Protein AF-A0A661IN52-F1 (afdb_monomer_lite)

pLDDT: mean 90.5, std 8.66, range [50.91, 97.56]

Radius of gyration: 16.14 Å; chains: 1; bounding box: 36×27×52 Å

Foldseek 3Di:
DALVLLVQLLVPDDPVQQPQFQADDPNDTDGSVRLSVCLVVVHPVNVVSVVCLLVLHRYPDPVSLLVSLLRRLVVVLVPDDQDQDDWDPDVVIDTDGSVRLNVCLVVVPPSNVVSSVVSSVVSSVSSVSSVD

Structure (mmCIF, N/CA/C/O backbone):
data_AF-A0A661IN52-F1
#
_entry.id   AF-A0A661IN52-F1
#
loop_
_atom_site.group_PDB
_atom_site.id
_atom_site.type_symbol
_atom_site.label_atom_id
_atom_site.label_alt_id
_atom_site.label_comp_id
_atom_site.label_asym_id
_atom_site.label_entity_id
_atom_site.label_seq_id
_atom_site.pdbx_PDB_ins_code
_atom_site.Cartn_x
_atom_site.Cartn_y
_atom_site.Cartn_z
_atom_site.occupancy
_atom_site.B_iso_or_equiv
_atom_site.auth_seq_id
_atom_site.auth_comp_id
_atom_site.auth_asym_id
_atom_site.auth_atom_id
_atom_site.pdbx_PDB_model_num
ATOM 1 N N . MET A 1 1 ? -17.841 1.214 15.639 1.00 50.91 1 MET A N 1
ATOM 2 C CA . MET A 1 1 ? -17.750 -0.081 14.926 1.00 50.91 1 MET A CA 1
ATOM 3 C C . MET A 1 1 ? -16.583 -0.861 15.519 1.00 50.91 1 MET A C 1
ATOM 5 O O . MET A 1 1 ? -15.685 -0.234 16.068 1.00 50.91 1 MET A O 1
ATOM 9 N N . THR A 1 2 ? -16.652 -2.191 15.578 1.00 66.69 2 THR A N 1
ATOM 10 C CA . THR A 1 2 ? -15.882 -2.996 16.547 1.00 66.69 2 THR A CA 1
ATOM 11 C C . THR A 1 2 ? -14.591 -3.578 15.970 1.00 66.69 2 THR A C 1
ATOM 13 O O . THR A 1 2 ? -14.518 -3.898 14.786 1.00 66.69 2 THR A O 1
ATOM 16 N N . LEU A 1 3 ? -13.602 -3.805 16.845 1.00 80.31 3 LEU A N 1
ATOM 17 C CA . LEU A 1 3 ? -12.377 -4.597 16.629 1.00 80.31 3 LEU A CA 1
ATOM 18 C C . LEU A 1 3 ? -12.586 -5.846 15.741 1.00 80.31 3 LEU A C 1
ATOM 20 O O . LEU A 1 3 ? -11.705 -6.237 14.977 1.00 80.31 3 LEU A O 1
ATOM 24 N N . THR A 1 4 ? -13.773 -6.452 15.811 1.00 87.88 4 THR A N 1
ATOM 25 C CA . THR A 1 4 ? -14.215 -7.587 14.995 1.00 87.88 4 THR A CA 1
ATOM 26 C C . THR A 1 4 ? -14.097 -7.348 13.485 1.00 87.88 4 THR A C 1
ATOM 28 O O . THR A 1 4 ? -13.721 -8.271 12.764 1.00 87.88 4 THR A O 1
ATOM 31 N N . VAL A 1 5 ? -14.380 -6.134 12.993 1.00 89.56 5 VAL A N 1
ATOM 32 C CA . VAL A 1 5 ? -14.278 -5.786 11.562 1.00 89.56 5 VAL A CA 1
ATOM 33 C C . VAL A 1 5 ? -12.822 -5.831 11.109 1.00 89.56 5 VAL A C 1
ATOM 35 O O . VAL A 1 5 ? -12.501 -6.519 10.143 1.00 89.56 5 VAL A O 1
ATOM 38 N N . ILE A 1 6 ? -11.928 -5.170 11.849 1.00 93.12 6 ILE A N 1
ATOM 39 C CA . ILE A 1 6 ? -10.493 -5.129 11.538 1.00 93.12 6 ILE A CA 1
ATOM 40 C C . ILE A 1 6 ? -9.867 -6.519 11.634 1.00 93.12 6 ILE A C 1
ATOM 42 O O . ILE A 1 6 ? -9.076 -6.888 10.769 1.00 93.12 6 ILE A O 1
ATOM 46 N N . ARG A 1 7 ? -10.263 -7.327 12.624 1.00 94.38 7 ARG A N 1
ATOM 47 C CA . ARG A 1 7 ? -9.798 -8.715 12.740 1.00 94.38 7 ARG A CA 1
ATOM 48 C C . ARG A 1 7 ? -10.219 -9.554 11.532 1.00 94.38 7 ARG A C 1
ATOM 50 O O . ARG A 1 7 ? -9.374 -10.173 10.898 1.00 94.38 7 ARG A O 1
ATOM 57 N N . ARG A 1 8 ? -11.501 -9.506 11.154 1.00 93.56 8 ARG A N 1
ATOM 58 C CA . ARG A 1 8 ? -12.016 -10.229 9.980 1.00 93.56 8 ARG A CA 1
ATOM 59 C C . ARG A 1 8 ? -11.349 -9.769 8.684 1.00 93.56 8 ARG A C 1
ATOM 61 O O . ARG A 1 8 ? -11.037 -10.595 7.832 1.00 93.56 8 ARG A O 1
ATOM 68 N N . TRP A 1 9 ? -11.153 -8.462 8.524 1.00 94.81 9 TRP A N 1
ATOM 69 C CA . TRP A 1 9 ? -10.428 -7.898 7.391 1.00 94.81 9 TRP A CA 1
ATOM 70 C C . TRP A 1 9 ? -8.999 -8.443 7.329 1.00 94.81 9 TRP A C 1
ATOM 72 O O . TRP A 1 9 ? -8.614 -8.990 6.299 1.00 94.81 9 TRP A O 1
ATOM 82 N N . PHE A 1 10 ? -8.256 -8.373 8.436 1.00 96.25 10 PHE A N 1
ATOM 83 C CA . PHE A 1 10 ? -6.888 -8.879 8.532 1.00 96.25 10 PHE A CA 1
ATOM 84 C C . PHE A 1 10 ? -6.792 -10.370 8.184 1.00 96.25 10 PHE A C 1
ATOM 86 O O . PHE A 1 10 ? -5.910 -10.770 7.424 1.00 96.25 10 PHE A O 1
ATOM 93 N N . ASP A 1 11 ? -7.719 -11.186 8.685 1.00 95.81 11 ASP A N 1
ATOM 94 C CA . ASP A 1 11 ? -7.729 -12.633 8.450 1.00 95.81 11 ASP A CA 1
ATOM 95 C C . ASP A 1 11 ? -7.962 -12.993 6.973 1.00 95.81 11 ASP A C 1
ATOM 97 O O . ASP A 1 11 ? -7.453 -14.009 6.500 1.00 95.81 11 ASP A O 1
ATOM 101 N N . ARG A 1 12 ? -8.673 -12.140 6.221 1.00 94.94 12 ARG A N 1
ATOM 102 C CA . ARG A 1 12 ? -8.930 -12.312 4.780 1.00 94.94 12 ARG A CA 1
ATOM 103 C C . ARG A 1 12 ? -7.770 -11.878 3.885 1.00 94.94 12 ARG A C 1
ATOM 105 O O . ARG A 1 12 ? -7.788 -12.183 2.693 1.00 94.94 12 ARG A O 1
ATOM 112 N N . LEU A 1 13 ? -6.794 -11.141 4.412 1.00 95.75 13 LEU A N 1
ATOM 113 C CA . LEU A 1 13 ? -5.662 -10.687 3.613 1.00 95.75 13 LEU A CA 1
ATOM 114 C C . LEU A 1 13 ? -4.724 -11.856 3.276 1.00 95.75 13 LEU A C 1
ATOM 116 O O . LEU A 1 13 ? -4.440 -12.688 4.145 1.00 95.75 13 LEU A O 1
ATOM 120 N N . PRO A 1 14 ? -4.163 -11.893 2.053 1.00 95.31 14 PRO A N 1
ATOM 121 C CA . PRO A 1 14 ? -3.046 -12.776 1.743 1.00 95.31 14 PRO A CA 1
ATOM 122 C C . PRO A 1 14 ? -1.892 -12.555 2.725 1.00 95.31 14 PRO A C 1
ATOM 124 O O . PRO A 1 14 ? -1.631 -11.425 3.138 1.00 95.31 14 PRO A O 1
ATOM 127 N N . ASN A 1 15 ? -1.156 -13.616 3.069 1.00 93.88 15 ASN A N 1
ATOM 128 C CA . ASN A 1 15 ? -0.084 -13.522 4.068 1.00 93.88 15 ASN A CA 1
ATOM 129 C C . ASN A 1 15 ? 0.975 -12.474 3.713 1.00 93.88 15 ASN A C 1
ATOM 131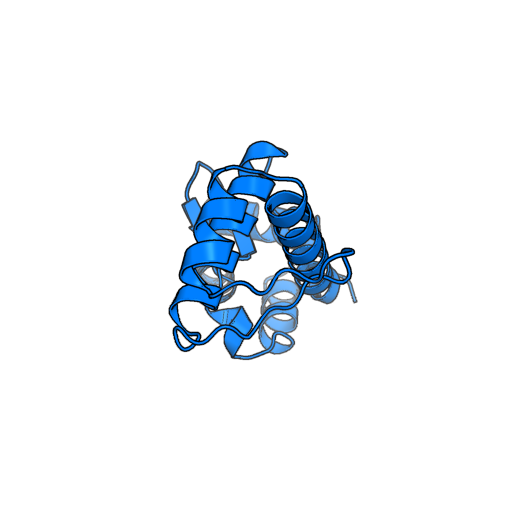 O O . ASN A 1 15 ? 1.431 -11.762 4.600 1.00 93.88 15 ASN A O 1
ATOM 135 N N . ILE A 1 16 ? 1.305 -12.326 2.426 1.00 92.56 16 ILE A N 1
ATOM 136 C CA . ILE A 1 16 ? 2.263 -11.312 1.979 1.00 92.56 16 ILE A CA 1
ATOM 137 C C . ILE A 1 16 ? 1.764 -9.880 2.215 1.00 92.56 16 ILE A C 1
ATOM 139 O O . ILE A 1 16 ? 2.564 -9.011 2.535 1.00 92.56 16 ILE A O 1
ATOM 143 N N . GLU A 1 17 ? 0.453 -9.632 2.134 1.00 96.06 17 GLU A N 1
ATOM 144 C CA . GLU A 1 17 ? -0.122 -8.294 2.317 1.00 96.06 17 GLU A CA 1
ATOM 145 C C . GLU A 1 17 ? -0.209 -7.881 3.786 1.00 96.06 17 GLU A C 1
ATOM 147 O O . GLU A 1 17 ? -0.185 -6.691 4.087 1.00 96.06 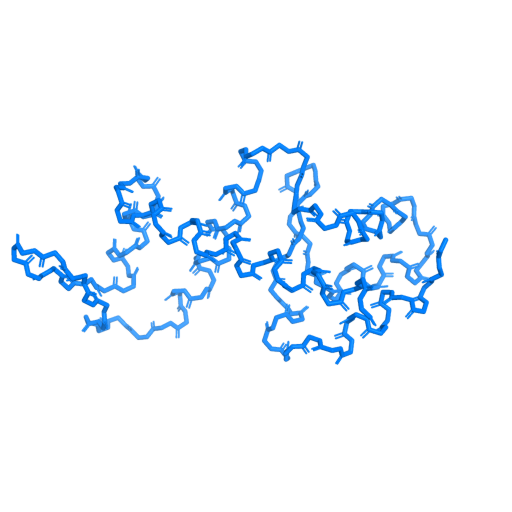17 GLU A O 1
ATOM 152 N N . LYS A 1 18 ? -0.261 -8.840 4.722 1.00 96.06 18 LYS A N 1
ATOM 153 C CA . LYS A 1 18 ? -0.343 -8.556 6.169 1.00 96.06 18 LYS A CA 1
ATOM 154 C C . LYS A 1 18 ? 0.839 -7.734 6.684 1.00 96.06 18 LYS A C 1
ATOM 156 O O . LYS A 1 18 ? 0.684 -6.979 7.647 1.00 96.06 18 LYS A O 1
ATOM 161 N N . ASP A 1 19 ? 1.984 -7.875 6.022 1.00 95.75 19 ASP A N 1
ATOM 162 C CA . ASP A 1 19 ? 3.245 -7.215 6.352 1.00 95.75 19 ASP A CA 1
ATOM 163 C C . ASP A 1 19 ? 3.636 -6.136 5.323 1.00 95.75 19 ASP A C 1
ATOM 165 O O . ASP A 1 19 ? 4.716 -5.555 5.415 1.00 95.75 19 ASP A O 1
ATOM 169 N N . MET A 1 20 ? 2.748 -5.817 4.373 1.00 96.44 20 MET A N 1
ATOM 170 C CA . MET A 1 20 ? 2.937 -4.722 3.421 1.00 96.44 20 MET A CA 1
ATOM 171 C C . MET A 1 20 ? 2.227 -3.447 3.898 1.00 96.44 20 MET A C 1
ATOM 173 O O . MET A 1 20 ? 1.098 -3.522 4.387 1.00 96.44 20 MET A O 1
ATOM 177 N N . PRO A 1 21 ? 2.835 -2.255 3.757 1.00 96.81 21 PRO A N 1
ATOM 178 C CA . PRO A 1 21 ? 2.188 -1.007 4.162 1.00 96.81 21 PRO A CA 1
ATOM 179 C C . PRO A 1 21 ? 0.896 -0.774 3.380 1.00 96.81 21 PRO A C 1
ATOM 181 O O . PRO A 1 21 ? 0.894 -0.965 2.171 1.00 96.81 21 PRO A O 1
ATOM 184 N N . ILE A 1 22 ? -0.195 -0.364 4.027 1.00 96.69 22 ILE A N 1
ATOM 185 C CA . ILE A 1 22 ? -1.514 -0.228 3.377 1.00 96.69 22 ILE A CA 1
ATOM 186 C C . ILE A 1 22 ? -2.205 1.109 3.653 1.00 96.69 22 ILE A C 1
ATOM 188 O O . ILE A 1 22 ? -3.045 1.537 2.868 1.00 96.69 22 ILE A O 1
ATOM 192 N N . VAL A 1 23 ? -1.839 1.789 4.738 1.00 96.00 23 VAL A N 1
ATOM 193 C CA . VAL A 1 23 ? -2.345 3.121 5.081 1.00 96.00 23 VAL A CA 1
ATOM 194 C C . VAL A 1 23 ? -1.167 3.995 5.486 1.00 96.00 23 VAL A C 1
ATOM 196 O O . VAL A 1 23 ? -0.254 3.516 6.152 1.00 96.00 23 VAL A O 1
ATOM 199 N N . ILE A 1 24 ? -1.176 5.272 5.117 1.00 95.56 24 ILE A N 1
ATOM 200 C CA . ILE A 1 24 ? -0.190 6.258 5.562 1.00 95.56 24 ILE A CA 1
ATOM 201 C C . ILE A 1 24 ? -0.865 7.356 6.391 1.00 95.56 24 ILE A C 1
ATOM 203 O O . ILE A 1 24 ? -1.875 7.935 5.992 1.00 95.56 24 ILE A O 1
ATOM 207 N N . VAL A 1 25 ? -0.303 7.644 7.566 1.00 92.38 25 VAL A N 1
ATOM 208 C CA . VAL A 1 25 ? -0.781 8.689 8.482 1.00 92.38 25 VAL A CA 1
ATOM 209 C C . VAL A 1 25 ? 0.416 9.473 8.986 1.00 92.38 25 VAL A C 1
ATOM 211 O O . VAL A 1 25 ? 1.372 8.888 9.481 1.00 92.38 25 VAL A O 1
ATOM 214 N N . ASN A 1 26 ? 0.369 10.802 8.863 1.00 88.62 26 ASN A N 1
ATOM 215 C CA . ASN A 1 26 ? 1.440 11.700 9.315 1.00 88.62 26 ASN A CA 1
ATOM 216 C C . ASN A 1 26 ? 2.834 11.304 8.774 1.00 88.62 26 ASN A C 1
ATOM 218 O O . ASN A 1 26 ? 3.828 11.384 9.487 1.00 88.62 26 ASN A O 1
ATOM 222 N N . GLY A 1 27 ? 2.901 10.826 7.525 1.00 88.06 27 GLY A N 1
ATOM 223 C CA . GLY A 1 27 ? 4.148 10.383 6.886 1.00 88.06 27 GLY A CA 1
ATOM 224 C C . GLY A 1 27 ? 4.627 8.982 7.284 1.00 88.06 27 GLY A C 1
ATOM 225 O O . GLY A 1 27 ? 5.600 8.497 6.715 1.00 88.06 27 GLY A O 1
ATOM 226 N N . VAL A 1 28 ? 3.939 8.302 8.205 1.00 94.31 28 VAL A N 1
ATOM 227 C CA . VAL A 1 28 ? 4.259 6.931 8.621 1.00 94.31 28 VAL A CA 1
ATOM 228 C C . VAL A 1 28 ? 3.336 5.954 7.907 1.00 94.31 28 VAL A C 1
ATOM 230 O O . VAL A 1 28 ? 2.113 6.091 7.960 1.00 94.31 28 VAL A O 1
ATOM 233 N N . ALA A 1 29 ? 3.920 4.968 7.229 1.00 96.06 29 ALA A N 1
ATOM 234 C CA . ALA A 1 29 ? 3.178 3.915 6.551 1.00 96.06 29 ALA A CA 1
ATOM 235 C C . ALA A 1 29 ? 2.957 2.726 7.502 1.00 96.06 29 ALA A C 1
ATOM 237 O O . ALA A 1 29 ? 3.905 2.177 8.059 1.00 96.06 29 ALA A O 1
ATOM 238 N N . TYR A 1 30 ? 1.702 2.330 7.682 1.00 97.31 30 TYR A N 1
ATOM 239 C CA . TYR A 1 30 ? 1.263 1.277 8.590 1.00 97.31 30 TYR A CA 1
ATOM 240 C C . TYR A 1 30 ? 0.868 0.025 7.812 1.00 97.31 30 TYR A C 1
ATOM 242 O O . TYR A 1 30 ? 0.152 0.098 6.809 1.00 97.31 30 TYR A O 1
ATOM 250 N N . THR A 1 31 ? 1.307 -1.137 8.293 1.00 97.56 31 THR A N 1
ATOM 251 C CA . THR A 1 31 ? 0.891 -2.446 7.769 1.00 97.56 31 THR A CA 1
ATOM 252 C C . THR A 1 31 ? -0.421 -2.904 8.416 1.00 97.56 31 THR A C 1
ATOM 254 O O . THR A 1 31 ? -0.743 -2.460 9.525 1.00 97.56 31 THR A O 1
ATOM 257 N N . PRO A 1 32 ? -1.174 -3.833 7.800 1.00 97.31 32 PRO A N 1
ATOM 258 C CA . PRO A 1 32 ? -2.346 -4.440 8.427 1.00 97.31 32 PRO A CA 1
ATOM 259 C C . PRO A 1 32 ? -2.072 -5.009 9.823 1.00 97.31 32 PRO A C 1
ATOM 261 O O . PRO A 1 32 ? -2.907 -4.865 10.715 1.00 97.31 32 PRO A O 1
ATOM 264 N N . ARG A 1 33 ? -0.893 -5.606 10.045 1.00 97.38 33 ARG A N 1
ATOM 265 C CA . ARG A 1 33 ? -0.496 -6.124 11.362 1.00 97.38 33 ARG A CA 1
ATOM 266 C C . ARG A 1 33 ? -0.349 -5.013 12.399 1.00 97.38 33 ARG A C 1
ATOM 268 O O . ARG A 1 33 ? -0.840 -5.157 13.517 1.00 97.38 33 ARG A O 1
ATOM 275 N N . MET A 1 34 ? 0.295 -3.904 12.029 1.00 97.00 34 MET A N 1
ATOM 276 C CA . MET A 1 34 ? 0.423 -2.734 12.904 1.00 97.00 34 MET A CA 1
ATOM 277 C C . MET A 1 34 ? -0.946 -2.129 13.217 1.00 97.00 34 MET A C 1
ATOM 279 O O . MET A 1 34 ? -1.223 -1.817 14.371 1.00 97.00 34 MET A O 1
ATOM 283 N N . ILE A 1 35 ? -1.819 -2.019 12.209 1.00 96.38 35 ILE A N 1
ATOM 284 C CA . ILE A 1 35 ? -3.185 -1.508 12.371 1.00 96.38 35 ILE A CA 1
ATOM 285 C C . ILE A 1 35 ? -3.964 -2.378 13.356 1.00 96.38 35 ILE A C 1
ATOM 287 O O . ILE A 1 35 ? -4.510 -1.851 14.321 1.00 96.38 35 ILE A O 1
ATOM 291 N N . LEU A 1 36 ? -3.985 -3.700 13.156 1.00 96.06 36 LEU A N 1
ATOM 292 C CA . LEU A 1 36 ? -4.680 -4.623 14.055 1.00 96.06 36 LEU A CA 1
ATOM 293 C C . LEU A 1 36 ? -4.206 -4.446 15.501 1.00 96.06 36 LEU A C 1
ATOM 295 O O . LEU A 1 36 ? -5.022 -4.355 16.414 1.00 96.06 36 LEU A O 1
ATOM 299 N N . HIS A 1 37 ? -2.896 -4.348 15.702 1.00 96.12 37 HIS A N 1
ATOM 300 C CA . HIS A 1 37 ? -2.306 -4.185 17.021 1.00 96.12 37 HIS A CA 1
ATOM 301 C C . HIS A 1 37 ? -2.661 -2.841 17.685 1.00 96.12 37 HIS A C 1
ATOM 303 O O . HIS A 1 37 ? -3.015 -2.821 18.863 1.00 96.12 37 HIS A O 1
ATOM 309 N N . GLU A 1 38 ? -2.637 -1.728 16.946 1.00 95.50 38 GLU A N 1
ATOM 310 C CA . GLU A 1 38 ? -3.054 -0.414 17.460 1.00 95.50 38 GLU A CA 1
ATOM 311 C C . GLU A 1 38 ? -4.552 -0.368 17.795 1.00 95.50 38 GLU A C 1
ATOM 313 O O . GLU A 1 38 ? -4.947 0.171 18.830 1.00 95.50 38 GLU A O 1
ATOM 318 N N . VAL A 1 39 ? -5.392 -0.992 16.964 1.00 94.94 39 VAL A N 1
ATOM 319 C CA . VAL A 1 39 ? -6.838 -1.102 17.208 1.00 94.94 39 VAL A CA 1
ATOM 320 C C . VAL A 1 39 ? -7.122 -1.968 18.437 1.00 94.94 39 VAL A C 1
ATOM 322 O O . VAL A 1 39 ? -7.951 -1.595 19.263 1.00 94.94 39 VAL A O 1
ATOM 325 N N . MET A 1 40 ? -6.407 -3.085 18.612 1.00 94.56 40 MET A N 1
ATOM 326 C CA . MET A 1 40 ? -6.530 -3.945 19.798 1.00 94.56 40 MET A CA 1
ATOM 327 C C . MET A 1 40 ? -6.172 -3.223 21.099 1.00 94.56 40 MET A C 1
ATOM 329 O O . MET A 1 40 ? -6.768 -3.504 22.134 1.00 94.56 40 MET A O 1
ATOM 333 N N . ARG A 1 41 ? -5.222 -2.284 21.049 1.00 93.94 41 ARG A N 1
ATOM 334 C CA . ARG A 1 41 ? -4.836 -1.454 22.199 1.00 93.94 41 ARG A CA 1
ATOM 335 C C . ARG A 1 41 ? -5.847 -0.355 22.524 1.00 93.94 41 ARG A C 1
ATOM 337 O O . ARG A 1 41 ? -5.740 0.255 23.582 1.00 93.94 41 ARG A O 1
ATOM 344 N N . GLY A 1 42 ? -6.789 -0.068 21.623 1.00 92.81 42 GLY A N 1
ATOM 345 C CA . GLY A 1 42 ? -7.745 1.028 21.784 1.00 92.81 42 GLY A CA 1
ATOM 346 C C . GLY A 1 42 ? -7.098 2.416 21.753 1.00 92.81 42 GLY A C 1
ATOM 347 O O . GLY A 1 42 ? -7.661 3.358 22.309 1.00 92.81 42 GLY A O 1
ATOM 348 N N . SER A 1 43 ? -5.921 2.559 21.130 1.00 93.12 43 SER A N 1
ATOM 349 C CA . SER A 1 43 ? -5.211 3.841 21.072 1.00 93.12 43 SER A CA 1
ATOM 350 C C . SER A 1 43 ? -5.957 4.852 20.177 1.00 93.12 43 SER A C 1
ATOM 352 O O . SER A 1 43 ? -6.657 4.448 19.241 1.00 93.12 43 SER A O 1
ATOM 354 N N . PRO A 1 44 ? -5.789 6.175 20.386 1.00 94.12 44 PRO A N 1
ATOM 355 C CA . PRO A 1 44 ? -6.338 7.185 19.472 1.00 94.12 44 PRO A CA 1
ATOM 356 C C . PRO A 1 44 ? -5.853 6.998 18.026 1.00 94.12 44 PRO A C 1
ATOM 358 O O . PRO A 1 44 ? -6.592 7.226 17.067 1.00 94.12 44 PRO A O 1
ATOM 361 N N . LEU A 1 45 ? -4.612 6.527 17.867 1.00 94.56 45 LEU A N 1
ATOM 362 C CA . LEU A 1 45 ? -4.052 6.151 16.573 1.00 94.56 45 LEU A CA 1
ATOM 363 C C . LEU A 1 45 ? -4.801 4.956 15.969 1.00 94.56 45 LEU A C 1
ATOM 365 O O . LEU A 1 45 ? -5.185 5.015 14.805 1.00 94.56 45 LEU A O 1
ATOM 369 N N . GLY A 1 46 ? -5.056 3.909 16.755 1.00 94.50 46 GLY A N 1
ATOM 370 C CA . GLY A 1 46 ? -5.834 2.743 16.344 1.00 94.50 46 GLY A CA 1
ATOM 371 C C . GLY A 1 46 ? -7.233 3.119 15.866 1.00 94.50 46 GLY A C 1
ATOM 372 O O . GLY A 1 46 ? -7.637 2.701 14.786 1.00 94.50 46 GLY A O 1
ATOM 373 N N . GLN A 1 47 ? -7.935 3.988 16.598 1.00 93.75 47 GLN A N 1
ATOM 374 C CA . GLN A 1 47 ? -9.248 4.497 16.182 1.00 93.75 47 GLN A CA 1
ATOM 375 C C . GLN A 1 47 ? -9.174 5.218 14.829 1.00 93.75 47 GLN A C 1
ATOM 377 O O . GLN A 1 47 ? -9.992 4.970 13.943 1.00 93.75 47 GLN A O 1
ATOM 382 N N . ARG A 1 48 ? -8.159 6.068 14.627 1.00 93.88 48 ARG A N 1
ATOM 383 C CA . ARG A 1 48 ? -7.941 6.755 13.348 1.00 93.88 48 ARG A CA 1
ATOM 384 C C . ARG A 1 48 ? -7.642 5.781 12.208 1.00 93.88 48 ARG A C 1
ATOM 386 O O . ARG A 1 48 ? -8.231 5.908 11.138 1.00 93.88 48 ARG A O 1
ATOM 393 N N . LEU A 1 49 ? -6.763 4.807 12.434 1.00 94.69 49 LEU A N 1
ATOM 394 C CA . LEU A 1 49 ? -6.415 3.785 11.443 1.00 94.69 49 LEU A CA 1
ATOM 395 C C . LEU A 1 49 ? -7.626 2.924 11.079 1.00 94.69 49 LEU A C 1
ATOM 397 O O . LEU A 1 49 ? -7.856 2.662 9.900 1.00 94.69 49 LEU A O 1
ATOM 401 N N . GLN A 1 50 ? -8.434 2.541 12.068 1.00 94.12 50 GLN A N 1
ATOM 402 C CA . GLN A 1 50 ? -9.679 1.817 11.846 1.00 94.12 50 GLN A CA 1
ATOM 403 C C . GLN A 1 50 ? -10.627 2.610 10.944 1.00 94.12 50 GLN A C 1
ATOM 405 O O . GLN A 1 50 ? -11.086 2.076 9.937 1.00 94.12 50 GLN A O 1
ATOM 410 N N . MET A 1 51 ? -10.870 3.889 11.255 1.00 93.00 51 MET A N 1
ATOM 411 C CA . MET A 1 51 ? -11.723 4.745 10.426 1.00 93.00 51 MET A CA 1
ATOM 412 C C . MET A 1 51 ? -11.213 4.835 8.985 1.00 93.00 51 MET A C 1
A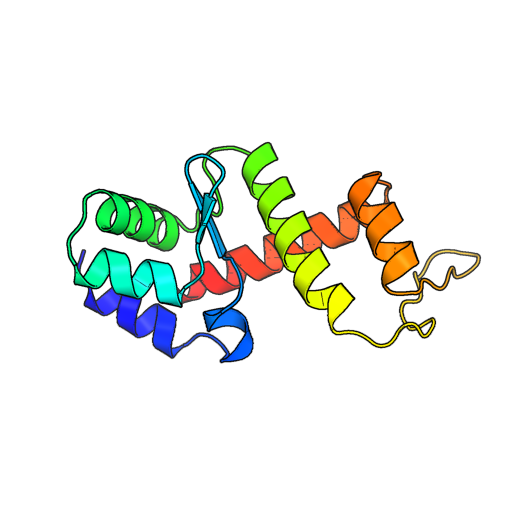TOM 414 O O . MET A 1 51 ? -12.010 4.791 8.055 1.00 93.00 51 MET A O 1
ATOM 418 N N . MET A 1 52 ? -9.896 4.918 8.778 1.00 93.44 52 MET A N 1
ATOM 419 C CA . MET A 1 52 ? -9.317 4.964 7.431 1.00 93.44 52 MET A CA 1
ATOM 420 C C . MET A 1 52 ? -9.515 3.657 6.662 1.00 93.44 52 MET A C 1
ATOM 422 O O . MET A 1 52 ? -9.911 3.698 5.497 1.00 93.44 52 MET A O 1
ATOM 426 N N . VAL A 1 53 ? -9.308 2.505 7.309 1.00 93.81 53 VAL A N 1
ATOM 427 C CA . VAL A 1 53 ? -9.552 1.190 6.694 1.00 93.81 53 VAL A CA 1
ATOM 428 C C . VAL A 1 53 ? -11.026 1.032 6.319 1.00 93.81 53 VAL A C 1
ATOM 430 O O . VAL A 1 53 ? -11.335 0.665 5.186 1.00 93.81 53 VAL A O 1
ATOM 433 N N . GLU A 1 54 ? -11.944 1.375 7.222 1.00 91.56 54 GLU A N 1
ATOM 434 C CA . GLU A 1 54 ? -13.392 1.319 6.974 1.00 91.56 54 GLU A CA 1
ATOM 435 C C . GLU A 1 54 ? -13.817 2.297 5.856 1.00 91.56 54 GLU A C 1
ATOM 437 O O . GLU A 1 54 ? -14.603 1.960 4.956 1.00 91.56 54 GLU A O 1
ATOM 442 N N . ALA A 1 55 ? -13.219 3.490 5.832 1.00 91.69 55 ALA A N 1
ATOM 443 C CA . ALA A 1 55 ? -13.390 4.486 4.777 1.00 91.69 55 ALA A CA 1
ATOM 444 C C . ALA A 1 55 ? -12.700 4.109 3.452 1.00 91.69 55 ALA A C 1
ATOM 446 O O . ALA A 1 55 ? -12.948 4.763 2.437 1.00 91.69 55 ALA A O 1
ATOM 447 N N . GLY A 1 56 ? -11.911 3.031 3.406 1.00 91.81 56 GLY A N 1
ATOM 448 C CA . GLY A 1 56 ? -11.169 2.637 2.206 1.00 91.81 56 GLY A CA 1
ATOM 449 C C . GLY A 1 56 ? -10.125 3.676 1.783 1.00 91.81 56 GLY A C 1
ATOM 450 O O . GLY A 1 56 ? -9.796 3.769 0.602 1.00 91.81 56 GLY A O 1
ATOM 451 N N . SER A 1 57 ? -9.652 4.479 2.736 1.00 93.25 57 SER A N 1
ATOM 452 C CA . SER A 1 57 ? -8.701 5.567 2.534 1.00 93.25 57 SER A CA 1
ATOM 453 C C . SER A 1 57 ? -7.278 5.058 2.747 1.00 93.25 57 SER A C 1
ATOM 455 O O . SER A 1 57 ? -6.958 4.490 3.790 1.00 93.25 57 SER A O 1
ATOM 457 N N . LEU A 1 58 ? -6.420 5.280 1.751 1.00 92.44 58 LEU A N 1
ATOM 458 C CA . LEU A 1 58 ? -5.001 4.923 1.814 1.00 92.44 58 LEU A CA 1
ATOM 459 C C . LEU A 1 58 ? -4.170 6.004 2.517 1.00 92.44 58 LEU A C 1
ATOM 461 O O . LEU A 1 58 ? -3.133 5.708 3.099 1.00 92.44 58 LEU A O 1
ATOM 465 N N . GLY A 1 59 ? -4.625 7.253 2.470 1.00 92.62 59 GLY A N 1
ATOM 466 C CA . GLY A 1 59 ? -3.983 8.422 3.060 1.00 92.62 59 GLY A CA 1
ATOM 467 C C . GLY A 1 59 ? -4.948 9.605 3.076 1.00 92.62 59 GLY A C 1
ATOM 468 O O . GLY A 1 59 ? -6.061 9.522 2.556 1.00 92.62 59 GLY A O 1
ATOM 469 N N . THR A 1 60 ? -4.533 10.727 3.660 1.00 87.88 60 THR A N 1
ATOM 470 C CA . THR A 1 60 ? -5.372 11.938 3.710 1.00 87.88 60 THR A CA 1
ATOM 471 C C . THR A 1 60 ? -5.231 12.816 2.469 1.00 87.88 60 THR A C 1
ATOM 473 O O . THR A 1 60 ? -6.062 13.689 2.244 1.00 87.88 60 THR A O 1
ATOM 476 N N . THR A 1 61 ? -4.178 12.626 1.669 1.00 93.19 61 THR A N 1
ATOM 477 C CA . THR A 1 61 ? -3.931 13.394 0.439 1.00 93.19 61 THR A CA 1
ATOM 478 C C . THR A 1 61 ? -3.482 12.485 -0.699 1.00 93.19 61 THR A C 1
ATOM 480 O O . THR A 1 61 ? -2.874 11.442 -0.469 1.00 93.19 61 THR A O 1
ATOM 483 N N . LEU A 1 62 ? -3.696 12.913 -1.947 1.00 91.62 62 LEU A N 1
ATOM 484 C CA . LEU A 1 62 ? -3.221 12.175 -3.123 1.00 91.62 62 LEU A CA 1
ATOM 485 C C . LEU A 1 62 ? -1.696 11.963 -3.104 1.00 91.62 62 LEU A C 1
ATOM 487 O O . LEU A 1 62 ? -1.213 10.899 -3.478 1.00 91.62 62 LEU A O 1
ATOM 491 N N . GLN A 1 63 ? -0.929 12.954 -2.639 1.00 93.56 63 GLN A N 1
ATOM 492 C CA . GLN A 1 63 ? 0.528 12.838 -2.524 1.00 93.56 63 GLN A CA 1
ATOM 493 C C . GLN A 1 63 ? 0.940 11.723 -1.559 1.00 93.56 63 GLN A C 1
ATOM 495 O O . GLN A 1 63 ? 1.857 10.963 -1.859 1.00 93.56 63 GLN A O 1
ATOM 500 N N . GLN A 1 64 ? 0.240 11.597 -0.432 1.00 94.12 64 GLN A N 1
ATOM 501 C CA . GLN A 1 64 ? 0.457 10.515 0.520 1.00 94.12 64 GLN A CA 1
ATOM 502 C C . GLN A 1 64 ? 0.122 9.151 -0.089 1.00 94.12 64 GLN A C 1
ATOM 504 O O . GLN A 1 64 ? 0.896 8.210 0.069 1.00 94.12 64 GLN A O 1
ATOM 509 N N . GLU A 1 65 ? -0.981 9.041 -0.834 1.00 93.94 65 GLU A N 1
ATOM 510 C CA . GLU A 1 65 ? -1.317 7.798 -1.534 1.00 93.94 65 GLU A CA 1
ATOM 511 C C . GLU A 1 65 ? -0.218 7.415 -2.540 1.00 93.94 65 GLU A C 1
ATOM 513 O O . GLU A 1 65 ? 0.253 6.279 -2.548 1.00 93.94 65 GLU A O 1
ATOM 518 N N . ILE A 1 66 ? 0.265 8.373 -3.338 1.00 95.00 66 ILE A N 1
ATOM 519 C CA . ILE A 1 66 ? 1.377 8.154 -4.274 1.00 95.00 66 ILE A CA 1
ATOM 520 C C . ILE A 1 66 ? 2.644 7.715 -3.529 1.00 95.00 66 ILE A C 1
ATOM 522 O O . ILE A 1 66 ? 3.329 6.794 -3.974 1.00 95.00 66 ILE A O 1
ATOM 526 N N . GLN A 1 67 ? 2.969 8.342 -2.396 1.00 95.25 67 GLN A N 1
ATOM 527 C CA . GLN A 1 67 ? 4.106 7.935 -1.569 1.00 95.25 67 GLN A CA 1
ATOM 528 C C . GLN A 1 67 ? 3.951 6.503 -1.052 1.00 95.25 67 GLN A C 1
ATOM 530 O O . GLN A 1 67 ? 4.898 5.724 -1.147 1.00 95.25 67 GLN A O 1
ATOM 535 N N . LEU A 1 68 ? 2.764 6.131 -0.570 1.00 96.31 68 LEU A N 1
ATOM 536 C CA . LEU A 1 68 ? 2.466 4.769 -0.138 1.00 96.31 68 LEU A CA 1
ATOM 537 C C . LEU A 1 68 ? 2.668 3.767 -1.283 1.00 96.31 68 LEU A C 1
ATOM 539 O O . LEU A 1 68 ? 3.343 2.757 -1.094 1.00 96.31 68 LEU A O 1
ATOM 543 N N . ALA A 1 69 ? 2.147 4.063 -2.475 1.00 96.25 69 ALA A N 1
ATOM 544 C CA . ALA A 1 69 ? 2.334 3.221 -3.654 1.00 96.25 69 ALA A CA 1
ATOM 545 C C . ALA A 1 69 ? 3.821 3.057 -4.005 1.00 96.25 69 ALA A C 1
ATOM 547 O O . ALA A 1 69 ? 4.281 1.937 -4.215 1.00 96.25 69 ALA A O 1
ATOM 548 N N . LYS A 1 70 ? 4.606 4.145 -3.984 1.00 96.25 70 LYS A N 1
ATOM 549 C CA . LYS A 1 70 ? 6.063 4.085 -4.198 1.00 96.25 70 LYS A CA 1
ATOM 550 C C . LYS A 1 70 ? 6.764 3.211 -3.152 1.00 96.25 70 LYS A C 1
ATOM 552 O O . LYS A 1 70 ? 7.637 2.428 -3.513 1.00 96.25 70 LYS A O 1
ATOM 557 N N . ILE A 1 71 ? 6.389 3.317 -1.873 1.00 95.62 71 ILE A N 1
ATOM 558 C CA . ILE A 1 71 ? 6.945 2.480 -0.795 1.00 95.62 71 ILE A CA 1
ATOM 559 C C . ILE A 1 71 ? 6.642 1.002 -1.060 1.00 95.62 71 ILE A C 1
ATOM 561 O O . ILE A 1 71 ? 7.554 0.179 -1.026 1.00 95.62 71 ILE A O 1
ATOM 565 N N . ARG A 1 72 ? 5.385 0.668 -1.370 1.00 95.75 72 ARG A N 1
ATOM 566 C CA . ARG A 1 72 ? 4.961 -0.713 -1.641 1.00 95.75 72 ARG A CA 1
ATOM 567 C C . ARG A 1 72 ? 5.677 -1.296 -2.859 1.00 95.75 72 ARG A C 1
ATOM 569 O O . ARG A 1 72 ? 6.273 -2.364 -2.755 1.00 95.75 72 ARG A O 1
ATOM 576 N N . LEU A 1 73 ? 5.695 -0.568 -3.977 1.00 95.06 73 LEU A N 1
ATOM 577 C CA . LEU A 1 73 ? 6.391 -0.985 -5.198 1.00 95.06 73 LEU A CA 1
ATOM 578 C C . LEU A 1 73 ? 7.887 -1.189 -4.956 1.00 95.06 73 LEU A C 1
ATOM 580 O O . LEU A 1 73 ? 8.457 -2.158 -5.446 1.00 95.06 73 LEU A O 1
ATOM 584 N N . ARG A 1 74 ? 8.518 -0.330 -4.148 1.00 95.12 74 ARG A N 1
ATOM 585 C CA . ARG A 1 74 ? 9.920 -0.502 -3.757 1.00 95.12 74 ARG A CA 1
ATOM 586 C C . ARG A 1 74 ? 10.158 -1.812 -3.015 1.00 95.12 74 ARG A C 1
ATOM 588 O O . ARG A 1 74 ? 11.102 -2.521 -3.345 1.00 95.12 74 ARG A O 1
ATOM 595 N N . GLU A 1 75 ? 9.317 -2.142 -2.044 1.00 93.38 75 GLU A N 1
ATOM 596 C CA . GLU A 1 75 ? 9.451 -3.387 -1.280 1.00 93.38 75 GLU A CA 1
ATOM 597 C C . GLU A 1 75 ? 9.178 -4.638 -2.125 1.00 93.38 75 GLU A C 1
ATOM 599 O O . G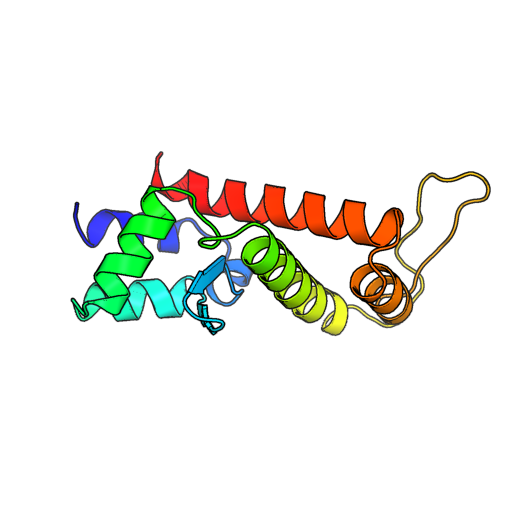LU A 1 75 ? 9.839 -5.658 -1.936 1.00 93.38 75 GLU A O 1
ATOM 604 N N . ILE A 1 76 ? 8.265 -4.553 -3.096 1.00 92.25 76 ILE A N 1
ATOM 605 C CA . ILE A 1 76 ? 7.997 -5.634 -4.053 1.00 92.25 76 ILE A CA 1
ATOM 606 C C . ILE A 1 76 ? 9.198 -5.834 -4.986 1.00 92.25 76 ILE A C 1
ATOM 608 O O . ILE A 1 76 ? 9.721 -6.943 -5.095 1.00 92.25 76 ILE A O 1
ATOM 612 N N . LEU A 1 77 ? 9.664 -4.761 -5.630 1.00 91.31 77 LEU A N 1
ATOM 613 C CA . LEU A 1 77 ? 10.710 -4.825 -6.653 1.00 91.31 77 LEU A CA 1
ATOM 614 C C . LEU A 1 77 ? 12.076 -5.205 -6.071 1.00 91.31 77 LEU A C 1
ATOM 616 O O . LEU A 1 77 ? 12.813 -5.939 -6.717 1.00 91.31 77 LEU A O 1
ATOM 620 N N . LYS A 1 78 ? 12.386 -4.817 -4.826 1.00 90.88 78 LYS A N 1
ATOM 621 C CA . LYS A 1 78 ? 13.603 -5.264 -4.116 1.00 90.88 78 LYS A CA 1
ATOM 622 C C . LYS A 1 78 ? 13.697 -6.782 -3.931 1.00 90.88 78 LYS A C 1
ATOM 624 O O . LYS A 1 78 ? 14.791 -7.298 -3.737 1.00 90.88 78 LYS A O 1
ATOM 629 N N . ARG A 1 79 ? 12.562 -7.488 -3.908 1.00 87.94 79 ARG A N 1
ATOM 630 C CA . ARG A 1 79 ? 12.512 -8.948 -3.715 1.00 87.94 79 ARG A CA 1
ATOM 631 C C . ARG A 1 79 ? 12.578 -9.715 -5.034 1.00 87.94 79 ARG A C 1
ATOM 633 O O . ARG A 1 79 ? 12.678 -10.939 -5.012 1.00 87.94 79 ARG A O 1
ATOM 640 N N . MET A 1 80 ? 12.483 -9.021 -6.167 1.00 87.88 80 MET A N 1
ATOM 641 C CA . MET A 1 80 ? 12.557 -9.629 -7.491 1.00 87.88 80 MET A CA 1
ATOM 642 C C . MET A 1 80 ? 14.018 -9.777 -7.938 1.00 87.88 80 MET A C 1
ATOM 644 O O . MET A 1 80 ? 14.848 -8.932 -7.605 1.00 87.88 80 MET A O 1
ATOM 648 N N . PRO A 1 81 ? 14.358 -10.829 -8.702 1.00 86.81 81 PRO A N 1
ATOM 649 C CA . PRO A 1 81 ? 15.694 -10.963 -9.272 1.00 86.81 81 PRO A CA 1
ATOM 650 C C . PRO A 1 81 ? 15.954 -9.854 -10.304 1.00 86.81 81 PRO A C 1
ATOM 652 O O . PRO A 1 81 ? 15.059 -9.491 -11.064 1.00 86.81 81 PRO A O 1
ATOM 655 N N . GLU A 1 82 ? 17.194 -9.358 -10.377 1.00 85.19 82 GLU A N 1
ATOM 656 C CA . GLU A 1 82 ? 17.639 -8.288 -11.296 1.00 85.19 82 GLU A CA 1
ATOM 657 C C . GLU A 1 82 ? 17.779 -8.753 -12.759 1.00 85.19 82 GLU A C 1
ATOM 659 O O . GLU A 1 82 ? 18.727 -8.424 -13.469 1.00 85.19 82 GLU A O 1
ATOM 664 N N . GLN A 1 83 ? 16.825 -9.551 -13.224 1.00 80.62 83 GLN A N 1
ATOM 665 C CA . GLN A 1 83 ? 16.712 -9.974 -14.610 1.00 80.62 83 GLN 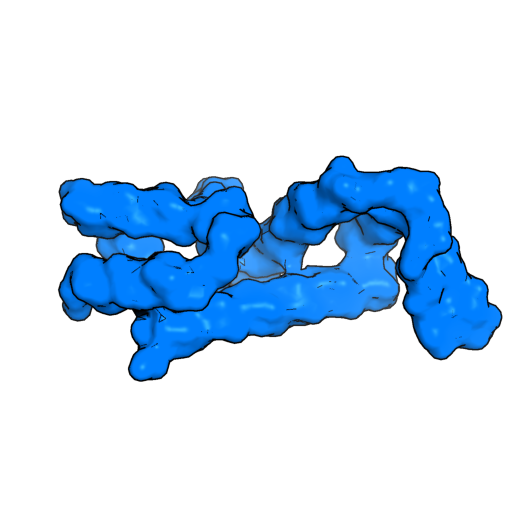A CA 1
ATOM 666 C C . GLN A 1 83 ? 15.642 -9.123 -15.310 1.00 80.62 83 GLN A C 1
ATOM 668 O O . GLN A 1 83 ? 14.668 -8.704 -14.676 1.00 80.62 83 GLN A O 1
ATOM 673 N N . PRO A 1 84 ? 15.803 -8.826 -16.609 1.00 71.00 84 PRO A N 1
ATOM 674 C CA . PRO A 1 84 ? 14.804 -8.091 -17.375 1.00 71.00 84 PRO A CA 1
ATOM 675 C C . PRO A 1 84 ? 13.547 -8.959 -17.537 1.00 71.00 84 PRO A C 1
ATOM 677 O O . PRO A 1 84 ? 13.510 -9.871 -18.358 1.00 71.00 84 PRO A O 1
ATOM 680 N N . LEU A 1 85 ? 12.529 -8.691 -16.718 1.00 67.50 85 LEU A N 1
ATOM 681 C CA . LEU A 1 85 ? 11.310 -9.509 -16.616 1.00 67.50 85 LEU A CA 1
ATOM 682 C C . LEU A 1 85 ? 10.041 -8.750 -17.017 1.00 67.50 85 LEU A C 1
ATOM 684 O O . LEU A 1 85 ? 8.996 -9.361 -17.226 1.00 67.50 85 LEU A O 1
ATOM 688 N N . ILE A 1 86 ? 10.110 -7.420 -17.112 1.00 67.69 86 ILE A N 1
ATOM 689 C CA . ILE A 1 86 ? 8.926 -6.573 -17.263 1.00 67.69 86 ILE A CA 1
ATOM 690 C C . ILE A 1 86 ? 8.934 -5.945 -18.651 1.00 67.69 86 ILE A C 1
ATOM 692 O O . ILE A 1 86 ? 9.638 -4.966 -18.888 1.00 67.69 86 ILE A O 1
ATOM 696 N N . ALA A 1 87 ? 8.148 -6.504 -19.569 1.00 68.88 87 ALA A N 1
ATOM 697 C CA . ALA A 1 87 ? 7.939 -5.942 -20.897 1.00 68.88 87 ALA A CA 1
ATOM 698 C C . ALA A 1 87 ? 6.739 -4.984 -20.888 1.00 68.88 87 ALA A C 1
ATOM 700 O O . ALA A 1 87 ? 5.659 -5.321 -20.406 1.00 68.88 87 ALA A O 1
ATOM 701 N N . THR A 1 88 ? 6.917 -3.789 -21.444 1.00 67.62 88 THR A N 1
ATOM 702 C CA . THR A 1 88 ? 5.795 -2.892 -21.755 1.00 67.62 88 THR A CA 1
ATOM 703 C C . THR A 1 88 ? 5.255 -3.200 -23.151 1.00 67.62 88 THR A C 1
ATOM 705 O O . THR A 1 88 ? 6.030 -3.475 -24.065 1.00 67.62 88 THR A O 1
ATOM 708 N N . LEU A 1 89 ? 3.933 -3.113 -23.339 1.00 71.19 89 LEU A N 1
ATOM 709 C CA . LEU A 1 89 ? 3.260 -3.319 -24.636 1.00 71.19 89 LEU A CA 1
ATOM 710 C C . LEU A 1 89 ? 3.442 -2.134 -25.612 1.00 71.19 89 LEU A C 1
ATOM 712 O O . LEU A 1 89 ? 2.655 -1.963 -26.540 1.00 71.19 89 LEU A O 1
ATOM 716 N N . MET A 1 90 ? 4.438 -1.276 -25.382 1.00 65.56 90 MET A N 1
ATOM 717 C CA . MET A 1 90 ? 4.770 -0.171 -26.282 1.00 65.56 90 MET A CA 1
ATOM 718 C C . MET A 1 90 ? 5.488 -0.697 -27.532 1.00 65.56 90 MET A C 1
ATOM 720 O O . MET A 1 90 ? 6.058 -1.785 -27.510 1.00 65.56 90 MET A O 1
ATOM 724 N N . ILE A 1 91 ? 5.468 0.074 -28.622 1.00 63.84 91 ILE A N 1
ATOM 725 C CA . ILE A 1 91 ? 6.219 -0.226 -29.849 1.00 63.84 91 ILE A CA 1
ATOM 726 C C . ILE A 1 91 ? 7.339 0.821 -29.981 1.00 63.84 91 ILE A C 1
ATOM 728 O O . ILE A 1 91 ? 7.020 2.001 -30.131 1.00 63.84 91 ILE A O 1
ATOM 732 N N . PRO A 1 92 ? 8.630 0.433 -29.936 1.00 73.31 92 PRO A N 1
ATOM 733 C CA . PRO A 1 92 ? 9.143 -0.921 -29.702 1.00 73.31 92 PRO A CA 1
ATOM 734 C C . PRO A 1 92 ? 8.980 -1.376 -28.234 1.00 73.31 92 PRO A C 1
ATOM 736 O O . PRO A 1 92 ? 8.976 -0.533 -27.330 1.00 73.31 92 PRO A O 1
ATOM 739 N N . PRO A 1 93 ? 8.869 -2.696 -27.976 1.00 76.44 93 PRO A N 1
ATOM 740 C CA . PRO A 1 93 ? 8.721 -3.221 -26.624 1.00 76.44 93 PRO A CA 1
ATOM 741 C C . PRO A 1 93 ? 9.963 -2.895 -25.805 1.00 76.44 93 PRO A C 1
ATOM 743 O O . PRO A 1 93 ? 11.089 -3.214 -26.190 1.00 76.44 93 PRO A O 1
ATOM 746 N N . LYS A 1 94 ? 9.751 -2.254 -24.656 1.00 82.06 94 LYS A N 1
ATOM 747 C CA . LYS A 1 94 ? 10.824 -1.927 -23.718 1.00 82.06 94 LYS A CA 1
ATOM 748 C C . LYS A 1 94 ? 10.750 -2.873 -22.533 1.00 82.06 94 LYS A C 1
ATOM 750 O O . LYS A 1 94 ? 9.691 -2.988 -21.907 1.00 82.06 94 LYS A O 1
ATOM 755 N N . VAL A 1 95 ? 11.866 -3.545 -22.261 1.00 84.88 95 VAL A N 1
ATOM 756 C CA . VAL A 1 95 ? 12.021 -4.450 -21.120 1.00 84.88 95 VAL A CA 1
ATOM 757 C C . VAL A 1 95 ? 12.758 -3.725 -20.003 1.00 84.88 95 VAL A C 1
ATOM 759 O O . VAL A 1 95 ? 13.745 -3.035 -20.256 1.00 84.88 95 VAL A O 1
ATOM 762 N N . TYR A 1 96 ? 12.263 -3.881 -18.781 1.00 86.75 96 TYR A N 1
ATOM 763 C CA . TYR A 1 96 ? 12.805 -3.261 -17.582 1.00 86.75 96 TYR A CA 1
ATOM 764 C C . TYR A 1 96 ? 13.271 -4.326 -16.587 1.00 86.75 96 TYR A C 1
ATOM 766 O O . TYR A 1 96 ? 12.568 -5.310 -16.331 1.00 86.75 96 TYR A O 1
ATOM 774 N N . THR A 1 97 ? 14.443 -4.107 -15.992 1.00 91.19 97 THR A N 1
ATOM 775 C CA . THR A 1 97 ? 14.823 -4.750 -14.724 1.00 91.19 97 THR A CA 1
ATOM 776 C C . THR A 1 97 ? 14.052 -4.104 -13.560 1.00 91.19 97 THR A C 1
ATOM 778 O O . THR A 1 97 ? 13.582 -2.967 -13.700 1.00 91.19 97 THR A O 1
ATOM 781 N N . PRO A 1 98 ? 13.935 -4.760 -12.389 1.00 91.44 98 PRO A N 1
ATOM 782 C CA . PRO A 1 98 ? 13.337 -4.146 -11.201 1.00 91.44 98 PRO A CA 1
ATOM 783 C C . PRO A 1 98 ? 13.984 -2.803 -10.836 1.00 91.44 98 PRO A C 1
ATOM 785 O O . PRO A 1 98 ? 13.279 -1.817 -10.617 1.00 91.44 98 PRO A O 1
ATOM 788 N N . SER A 1 99 ? 15.318 -2.721 -10.865 1.00 90.62 99 SER A N 1
ATOM 789 C CA . SER A 1 99 ? 16.060 -1.476 -10.628 1.00 90.62 99 SER A CA 1
ATOM 790 C C . SER A 1 99 ? 15.758 -0.369 -11.647 1.00 90.62 99 SER A C 1
ATOM 792 O O . SER A 1 99 ? 15.624 0.796 -11.267 1.00 90.62 99 SER A O 1
ATOM 794 N N . GLN A 1 100 ? 15.612 -0.697 -12.933 1.00 91.75 100 GLN A N 1
ATOM 795 C CA . GLN A 1 100 ? 15.225 0.279 -13.956 1.00 91.75 100 GLN A CA 1
ATOM 796 C C . GLN A 1 100 ? 13.785 0.752 -13.759 1.00 91.75 100 GLN A C 1
ATOM 798 O O . GLN A 1 100 ? 13.523 1.950 -13.830 1.00 91.75 100 GLN A O 1
ATOM 803 N N . LEU A 1 101 ? 12.861 -0.164 -13.460 1.00 91.56 101 LEU A N 1
ATOM 804 C CA . LEU A 1 101 ? 11.471 0.189 -13.197 1.00 91.56 101 LEU A CA 1
ATOM 805 C C . LEU A 1 101 ? 11.338 1.081 -11.954 1.00 91.56 101 LEU A C 1
ATOM 807 O O . LEU A 1 101 ? 10.549 2.024 -11.961 1.00 91.56 101 LEU A O 1
ATOM 811 N N . LEU A 1 102 ? 12.144 0.847 -10.915 1.00 93.31 102 LEU A N 1
ATOM 812 C CA . LEU A 1 102 ? 12.192 1.728 -9.747 1.00 93.31 102 LEU A CA 1
ATOM 813 C C . LEU A 1 102 ? 12.561 3.162 -10.122 1.00 93.31 102 LEU A C 1
ATOM 815 O O . LEU A 1 102 ? 11.910 4.091 -9.648 1.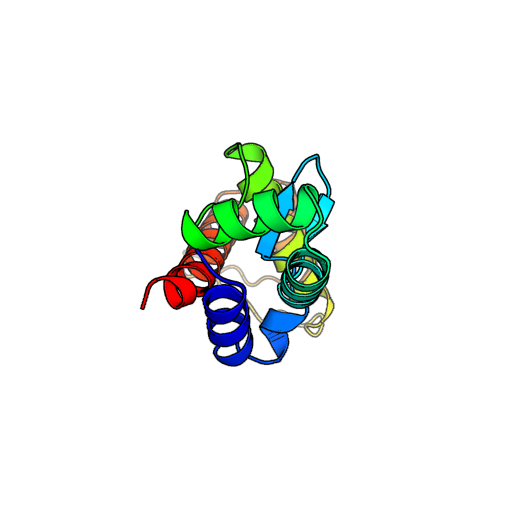00 93.31 102 LEU A O 1
ATOM 819 N N . ARG A 1 103 ? 13.538 3.354 -11.015 1.00 93.75 103 ARG A N 1
ATOM 820 C CA . ARG A 1 103 ? 13.906 4.694 -11.503 1.00 93.75 103 ARG A CA 1
ATOM 821 C C . ARG A 1 103 ? 12.750 5.364 -12.241 1.00 93.75 103 ARG A C 1
ATOM 823 O O . ARG A 1 103 ? 12.493 6.541 -12.016 1.00 93.75 103 ARG A O 1
ATOM 830 N N . GLU A 1 104 ? 12.027 4.619 -13.074 1.00 93.38 104 GLU A N 1
ATOM 831 C CA . GLU A 1 104 ? 10.852 5.122 -13.801 1.00 93.38 104 GLU A CA 1
ATOM 832 C C . GLU A 1 104 ? 9.723 5.541 -12.836 1.00 93.38 104 GLU A C 1
ATOM 834 O O . GLU A 1 104 ? 9.109 6.596 -13.004 1.00 93.38 104 GLU A O 1
ATOM 839 N N . ILE A 1 105 ? 9.483 4.752 -11.781 1.00 93.81 105 ILE A N 1
ATOM 840 C CA . ILE A 1 105 ? 8.517 5.054 -10.708 1.00 93.81 105 ILE A CA 1
ATOM 841 C C . ILE A 1 105 ? 8.936 6.299 -9.915 1.00 93.81 105 ILE A C 1
ATOM 843 O O . ILE A 1 105 ? 8.101 7.148 -9.582 1.00 93.81 105 ILE A O 1
ATOM 847 N N . GLU A 1 106 ? 10.223 6.426 -9.593 1.00 93.50 106 GLU A N 1
ATOM 848 C CA . GLU A 1 106 ? 10.752 7.574 -8.858 1.00 93.50 106 GLU A CA 1
ATOM 849 C C . GLU A 1 106 ? 10.640 8.859 -9.677 1.00 93.50 106 GLU A C 1
ATOM 851 O O . GLU A 1 106 ? 10.106 9.843 -9.156 1.00 93.50 106 GLU A O 1
ATOM 856 N N . ALA A 1 107 ? 11.015 8.795 -10.958 1.00 94.19 107 ALA A N 1
ATOM 857 C CA . ALA A 1 107 ? 10.914 9.880 -11.930 1.00 94.19 107 ALA A CA 1
ATOM 858 C C . ALA A 1 107 ? 9.476 10.188 -12.387 1.00 94.19 107 ALA A C 1
ATOM 860 O O . ALA A 1 107 ? 9.269 11.176 -13.085 1.00 94.19 107 ALA A O 1
ATOM 861 N N . GLN A 1 108 ? 8.485 9.374 -11.998 1.00 92.50 108 GLN A N 1
ATOM 862 C CA . GLN A 1 108 ? 7.075 9.537 -12.385 1.00 92.50 108 GLN A CA 1
ATOM 863 C C . GLN A 1 108 ? 6.875 9.634 -13.902 1.00 92.50 108 GLN A C 1
ATOM 865 O O . GLN A 1 108 ? 6.036 10.392 -14.390 1.00 92.50 108 GLN A O 1
ATOM 870 N N . THR A 1 109 ? 7.629 8.840 -14.660 1.00 93.44 109 THR A N 1
ATOM 871 C CA . THR A 1 109 ? 7.398 8.722 -16.101 1.00 93.44 109 THR A CA 1
ATOM 872 C C . THR A 1 109 ? 6.031 8.095 -16.366 1.00 93.44 109 THR A C 1
ATOM 874 O O . THR A 1 109 ? 5.376 7.581 -15.458 1.00 93.44 109 THR A O 1
ATOM 877 N N . GLN A 1 110 ? 5.580 8.092 -17.620 1.00 90.88 110 GLN A N 1
ATOM 878 C CA . GLN A 1 110 ? 4.300 7.476 -17.978 1.00 90.88 110 GLN A CA 1
ATOM 879 C C . GLN A 1 110 ? 4.202 6.014 -17.505 1.00 90.88 110 GLN A C 1
ATOM 881 O O . GLN A 1 110 ? 3.179 5.622 -16.946 1.00 90.88 110 GLN A O 1
ATOM 886 N N . VAL A 1 111 ? 5.280 5.233 -17.654 1.00 90.81 111 VAL A N 1
ATOM 887 C CA . VAL A 1 111 ? 5.354 3.852 -17.151 1.00 90.81 111 VAL A CA 1
ATOM 888 C C . VAL A 1 111 ? 5.304 3.846 -15.623 1.00 90.81 111 VAL A C 1
ATOM 890 O O . VAL A 1 111 ? 4.470 3.156 -15.044 1.00 90.81 111 VAL A O 1
ATOM 893 N N . GLY A 1 112 ? 6.122 4.662 -14.952 1.00 93.00 112 GLY A N 1
ATOM 894 C CA . GLY A 1 112 ? 6.113 4.758 -13.490 1.00 93.00 112 GLY A CA 1
ATOM 895 C C . GLY A 1 112 ? 4.736 5.106 -12.912 1.00 93.00 112 GLY A C 1
ATOM 896 O O . GLY A 1 112 ? 4.296 4.505 -11.932 1.00 93.00 112 GLY A O 1
ATOM 897 N N . MET A 1 113 ? 4.015 6.025 -13.556 1.00 94.00 113 MET A N 1
ATOM 898 C CA . MET A 1 113 ? 2.667 6.431 -13.159 1.00 94.00 113 MET A CA 1
ATOM 899 C C . MET A 1 113 ? 1.630 5.325 -13.357 1.00 94.00 113 MET A C 1
ATOM 901 O O . MET A 1 113 ? 0.762 5.170 -12.500 1.00 94.00 113 MET A O 1
ATOM 905 N N . GLN A 1 114 ? 1.730 4.523 -14.421 1.00 92.69 114 GLN A N 1
ATOM 906 C CA . GLN A 1 114 ? 0.862 3.353 -14.609 1.00 92.69 114 GLN A CA 1
ATOM 907 C C . GLN A 1 114 ? 1.028 2.346 -13.466 1.00 92.69 114 GLN A C 1
ATOM 909 O O . GLN A 1 114 ? 0.036 1.864 -12.922 1.00 92.69 114 GLN A O 1
ATOM 914 N N . TRP A 1 115 ? 2.268 2.083 -13.048 1.00 94.00 115 TRP A N 1
ATOM 915 C CA . TRP A 1 115 ? 2.556 1.203 -11.913 1.00 94.00 115 TRP A CA 1
ATOM 916 C C . TRP A 1 115 ? 2.030 1.765 -10.593 1.00 94.00 115 TRP A C 1
ATOM 918 O O . TRP A 1 115 ? 1.390 1.042 -9.833 1.00 94.00 115 TRP A O 1
ATOM 928 N N . ILE A 1 116 ? 2.227 3.062 -10.341 1.00 95.81 116 ILE A N 1
ATOM 929 C CA . ILE A 1 116 ? 1.670 3.738 -9.160 1.00 95.81 116 ILE A CA 1
ATOM 930 C C . ILE A 1 116 ? 0.142 3.602 -9.139 1.00 95.81 116 ILE A C 1
ATOM 932 O O . ILE A 1 116 ? -0.430 3.244 -8.114 1.00 95.81 116 ILE A O 1
ATOM 936 N N . GLN A 1 117 ? -0.532 3.852 -10.263 1.00 95.25 117 GLN A N 1
ATOM 937 C CA . GLN A 1 117 ? -1.988 3.739 -10.354 1.00 95.25 117 GLN A CA 1
ATOM 938 C C . GLN A 1 117 ? -2.474 2.301 -10.149 1.00 95.25 117 GLN A C 1
ATOM 940 O O . GLN A 1 117 ? -3.445 2.092 -9.419 1.00 95.25 117 GLN A O 1
ATOM 945 N N . ALA A 1 118 ? -1.799 1.319 -10.750 1.00 94.88 118 ALA A N 1
ATOM 946 C CA . ALA A 1 118 ? -2.112 -0.094 -10.565 1.00 94.88 118 ALA A CA 1
ATOM 947 C C . ALA A 1 118 ? -1.967 -0.509 -9.092 1.00 94.88 118 ALA A C 1
ATOM 949 O O . ALA A 1 118 ? -2.861 -1.157 -8.545 1.00 94.88 118 ALA A O 1
ATOM 950 N N . GLU A 1 119 ? -0.902 -0.060 -8.423 1.00 96.50 119 GLU A N 1
ATOM 951 C CA . GLU A 1 119 ? -0.681 -0.339 -7.004 1.00 96.50 119 GLU A CA 1
ATOM 952 C C . GLU A 1 119 ? -1.747 0.316 -6.117 1.00 96.50 119 GLU A C 1
ATOM 954 O O . GLU A 1 119 ? -2.270 -0.315 -5.201 1.00 96.50 119 GLU A O 1
ATOM 959 N N . LEU A 1 120 ? -2.143 1.559 -6.409 1.00 95.88 120 LEU A N 1
ATOM 960 C CA . LEU A 1 120 ? -3.233 2.229 -5.693 1.00 95.88 120 LEU A CA 1
ATOM 961 C C . LEU A 1 120 ? -4.564 1.492 -5.854 1.00 95.88 120 LEU A C 1
ATOM 963 O O . LEU A 1 120 ? -5.321 1.350 -4.892 1.00 95.88 120 LEU A O 1
ATOM 967 N N . GLN A 1 121 ? -4.863 1.010 -7.061 1.00 95.94 121 GLN A N 1
ATOM 968 C CA . GLN A 1 121 ? -6.059 0.208 -7.307 1.00 95.94 121 GLN A CA 1
ATOM 969 C C . GLN A 1 121 ? -6.017 -1.111 -6.534 1.00 95.94 121 GLN A C 1
ATOM 971 O O . GLN A 1 121 ? -7.018 -1.484 -5.921 1.00 95.94 121 GLN A O 1
ATOM 976 N N . HIS A 1 122 ? -4.872 -1.795 -6.528 1.00 95.50 122 HIS A N 1
ATOM 977 C CA . HIS A 1 122 ? -4.665 -3.014 -5.750 1.00 95.50 122 HIS A CA 1
ATOM 978 C C . HIS A 1 122 ? -4.869 -2.768 -4.250 1.00 95.50 122 HIS A C 1
ATOM 980 O O . HIS A 1 122 ? -5.712 -3.413 -3.628 1.00 95.50 122 HIS A O 1
ATOM 986 N N . ALA A 1 123 ? -4.213 -1.753 -3.687 1.00 95.06 123 ALA A N 1
ATOM 987 C CA . ALA A 1 123 ? -4.343 -1.392 -2.278 1.00 95.06 123 ALA A CA 1
ATOM 988 C C . ALA A 1 123 ? -5.794 -1.043 -1.887 1.00 95.06 123 ALA A C 1
ATOM 990 O O . ALA A 1 123 ? -6.297 -1.501 -0.858 1.00 95.06 123 ALA A O 1
ATOM 991 N N . ARG A 1 124 ? -6.528 -0.314 -2.740 1.00 94.81 124 ARG A N 1
ATOM 992 C CA . ARG A 1 124 ? -7.961 -0.032 -2.522 1.00 94.81 124 ARG A CA 1
ATOM 993 C C . ARG A 1 124 ? -8.815 -1.301 -2.526 1.00 94.81 124 ARG A C 1
ATOM 995 O O . ARG A 1 124 ? -9.751 -1.396 -1.733 1.00 94.81 124 ARG A O 1
ATOM 1002 N N . ARG A 1 125 ? -8.502 -2.294 -3.370 1.00 94.50 125 ARG A N 1
ATOM 1003 C CA . ARG A 1 125 ? -9.193 -3.599 -3.354 1.00 94.50 125 ARG A CA 1
ATOM 1004 C C . ARG A 1 125 ? -8.964 -4.336 -2.035 1.00 94.50 125 ARG A C 1
ATOM 1006 O O . ARG A 1 125 ? -9.911 -4.922 -1.518 1.00 94.50 125 ARG A O 1
ATOM 1013 N N . LEU A 1 126 ? -7.758 -4.266 -1.468 1.00 94.75 126 LEU A N 1
ATOM 1014 C CA . LEU A 1 126 ? -7.454 -4.868 -0.164 1.00 94.75 126 LEU A CA 1
ATOM 1015 C C . LEU A 1 126 ? -8.253 -4.213 0.967 1.00 94.75 126 LEU A C 1
ATOM 1017 O O . LEU A 1 126 ? -8.782 -4.918 1.826 1.00 94.75 126 LEU A O 1
ATOM 1021 N N . LEU A 1 127 ? -8.396 -2.884 0.957 1.00 93.19 127 LEU A N 1
ATOM 1022 C CA . LEU A 1 127 ? -9.247 -2.188 1.929 1.00 93.19 127 LEU A CA 1
ATOM 1023 C C . LEU A 1 127 ? -10.738 -2.500 1.730 1.00 93.19 127 LEU A C 1
ATOM 1025 O O . LEU A 1 127 ? -11.477 -2.647 2.701 1.00 93.19 127 LEU A O 1
ATOM 1029 N N . ALA A 1 128 ? -11.194 -2.685 0.488 1.00 92.88 128 ALA A N 1
ATOM 1030 C CA . ALA A 1 128 ? -12.588 -3.026 0.198 1.00 92.88 128 ALA A CA 1
ATOM 1031 C C . ALA A 1 128 ? -13.034 -4.372 0.809 1.00 92.88 128 ALA A C 1
ATOM 1033 O O . ALA A 1 128 ? -14.230 -4.569 1.036 1.00 92.88 128 ALA A O 1
ATOM 1034 N N . LEU A 1 129 ? -12.100 -5.275 1.138 1.00 90.56 129 LEU A N 1
ATOM 1035 C CA . LEU A 1 129 ? -12.393 -6.528 1.849 1.00 90.56 129 LEU A CA 1
ATOM 1036 C C . LEU A 1 129 ? -12.925 -6.311 3.275 1.00 90.56 129 LEU A C 1
ATOM 1038 O O . LEU A 1 129 ? -13.535 -7.229 3.825 1.00 90.56 129 LEU A O 1
ATOM 1042 N N . ALA A 1 130 ? -12.712 -5.128 3.863 1.00 85.44 130 ALA A N 1
ATOM 1043 C CA . ALA A 1 130 ? -13.235 -4.766 5.180 1.00 85.44 130 ALA A CA 1
ATOM 1044 C C . ALA A 1 130 ? -14.738 -4.436 5.169 1.00 85.44 130 ALA A C 1
ATOM 1046 O O . ALA A 1 130 ? -15.384 -4.497 6.211 1.00 85.44 130 ALA A O 1
ATOM 1047 N N . ARG A 1 131 ? -15.297 -4.082 4.002 1.00 77.75 131 ARG A N 1
ATOM 1048 C CA . ARG A 1 131 ? -16.703 -3.661 3.849 1.00 77.75 131 ARG A CA 1
ATOM 1049 C C . ARG A 1 131 ? -17.666 -4.800 3.517 1.00 77.75 131 ARG A C 1
ATOM 1051 O O . ARG A 1 131 ? -18.873 -4.609 3.615 1.00 77.75 131 ARG A O 1
ATOM 1058 N N . ARG A 1 132 ? -17.139 -5.934 3.058 1.00 62.03 132 ARG A N 1
ATOM 1059 C CA . ARG A 1 132 ? -17.905 -7.139 2.700 1.00 62.03 132 ARG A CA 1
ATOM 1060 C C . ARG A 1 132 ? -17.983 -8.101 3.881 1.00 62.03 132 ARG A C 1
ATOM 1062 O O . ARG A 1 132 ? -18.862 -8.978 3.892 1.00 62.03 132 ARG A O 1
#

Sequence (132 aa):
MTLTVIRRWFDRLPNIEKDMPIVIVNGVAYTPRMILHEVMRGSPLGQRLQMMVEAGSLGTTLQQEIQLAKIRLREILKRMPEQPLIATLMIPPKVYTPSQLLREIEAQTQVGMQWIQAELQHARRLLALARR

Secondary structure (DSSP, 8-state):
--HHHHHHHHHHS-HHHHTS--EEETTEEE-HHHHHHHHHTT-HHHHHHHHHHHHT-S-SSHHHHHHHHHHHHHHHHTTS-SS--EE-SSSS--EE-HHHHHHHHHTT-HHHHHHHHHHHHHHHHHHHTTT-